Protein AF-K5DER6-F1 (afdb_monomer)

Solvent-accessible surface area (backbone atoms only — not comparable to full-atom values): 8921 Å² total; per-residue (Å²): 112,34,43,51,24,22,42,75,34,39,30,43,40,44,25,43,48,50,25,73,31,86,84,44,50,31,78,40,82,38,41,29,25,32,46,43,78,63,48,69,39,83,98,73,29,62,88,55,59,48,75,86,30,49,53,25,27,10,44,36,33,16,37,32,63,82,61,51,81,76,67,87,38,42,60,56,71,58,59,78,34,59,66,39,37,32,32,30,32,33,9,18,76,80,39,69,54,98,91,27,28,33,14,45,22,58,37,60,23,28,28,39,21,79,62,63,50,74,74,50,68,46,83,39,62,48,99,84,69,49,79,41,82,32,56,17,23,25,32,77,47,23,32,28,48,73,70,78,78,57,82,91,48,75,34,54,63,62,69,40,79,33,67,67,23,41,54,60,62,70,108

Nearest PDB structures (foldseek):
  8ia0-assembly1_LA  TM=1.363E-01  e=1.571E+00  Thermochaetoides thermophila DSM 1495
  4v4w-assembly1_BA  TM=1.568E-01  e=1.658E+00  Escherichia coli
  4v7h-assembly1_BB  TM=1.683E-01  e=4.130E+00  Thermomyces lanuginosus
  5ysx-assembly1_A-2  TM=1.502E-01  e=3.157E+00  Norovirus GII
  4rpb-assembly1_A  TM=1.435E-01  e=4.130E+00  Norovirus Hu/GII.2/KL109/1978/MYS

Mean predicted aligned error: 4.2 Å

Foldseek 3Di:
DFFFAFWPFKKWFWAFFQAPAPVRGRIDIWIWTQDAVQLVPPPRHDPDHDLPTGGAFQLGKIATVVRAGDDPGHDTPPRQQAPNMKGQQWAAPPDDDPRTGTGGAFAFIWHFYPDAQQLEWDFDADPVRDTDTHTTHTDRGMGGHRDDPDPGDDGDDDTGGDPVSSVVSHD

Organism: NCBI:txid997888

Sequence (171 aa):
MLLADSHITMVVGVDVHVTTAPPFNPIHPYMGMVMDPADYIPFLGTNVSVNGLKRGVSDTGGMIIPLAHIPLAGPFAMASMIGHESMNFFASQTVFCDGSRMSPKGHMVMTCNDVGIPLSAGIGKNKAGKTRLIPSLFAPTSFSLPVPTGKPVMVGGPYVPDWGGMLAGLA

Secondary structure (DSSP, 8-state):
-EEBPBTT-EEEEEEE--BSSTT---EEEEEEEE--GGGGSTTTS---EETTEEB-BTT-EEEETTSS---SSS-BTTGGG--SEEE--EEESS-EETTEEBPBSSSEEEEEEEEEEEEEEEEEE-TTS-EEEEEEEEEEEEEE----SSS--EE-S-EEE-HHHHHHHT-

Radius of gyration: 16.12 Å; Cα contacts (8 Å, |Δi|>4): 459; chains: 1; bounding box: 36×32×46 Å

pLDDT: mean 91.88, std 6.38, range [58.62, 98.19]

Structure (mmCIF, N/CA/C/O backbone):
data_AF-K5DER6-F1
#
_entry.id   AF-K5DER6-F1
#
loop_
_atom_site.group_PDB
_atom_site.id
_atom_site.type_symbol
_atom_site.label_atom_id
_atom_site.label_alt_id
_atom_site.label_comp_id
_atom_site.label_asym_id
_atom_site.label_entity_id
_atom_site.label_seq_id
_atom_site.pdbx_PDB_ins_code
_atom_site.Cartn_x
_atom_site.Cartn_y
_atom_site.Cartn_z
_atom_site.occupancy
_atom_site.B_iso_or_equiv
_atom_site.auth_seq_id
_atom_site.auth_comp_id
_atom_site.auth_asym_id
_atom_site.auth_atom_id
_atom_site.pdbx_PDB_model_num
ATOM 1 N N . MET A 1 1 ? -12.276 -13.637 9.810 1.00 92.38 1 MET A N 1
ATOM 2 C CA . MET A 1 1 ? -11.775 -12.315 10.245 1.00 92.38 1 MET A CA 1
ATOM 3 C C . MET A 1 1 ? -10.263 -12.344 10.152 1.00 92.38 1 MET A C 1
ATOM 5 O O . MET A 1 1 ? -9.694 -13.408 10.365 1.00 92.38 1 MET A O 1
ATOM 9 N N . LEU A 1 2 ? -9.640 -11.214 9.845 1.00 97.38 2 LEU A N 1
ATOM 10 C CA . LEU A 1 2 ? -8.195 -11.051 9.690 1.00 97.38 2 LEU A CA 1
ATOM 11 C C . LEU A 1 2 ? -7.706 -9.943 10.624 1.00 97.38 2 LEU A C 1
ATOM 13 O O . LEU A 1 2 ? -8.522 -9.205 11.176 1.00 97.38 2 LEU A O 1
ATOM 17 N N . LEU A 1 3 ? -6.393 -9.851 10.828 1.00 97.81 3 LEU A N 1
ATOM 18 C CA . LEU A 1 3 ? -5.808 -8.794 11.652 1.00 97.81 3 LEU A CA 1
ATOM 19 C C . LEU A 1 3 ? -6.097 -7.424 11.036 1.00 97.81 3 LEU A C 1
ATOM 21 O O . LEU A 1 3 ? -6.118 -7.289 9.820 1.00 97.81 3 LEU A O 1
ATOM 25 N N . ALA A 1 4 ? -6.299 -6.413 11.868 1.00 97.62 4 ALA A N 1
ATOM 26 C CA . ALA A 1 4 ? -6.463 -5.036 11.436 1.00 97.62 4 ALA A CA 1
ATOM 27 C C . ALA A 1 4 ? -5.196 -4.514 10.766 1.00 97.62 4 ALA A C 1
ATOM 29 O O . ALA A 1 4 ? -4.097 -4.619 11.324 1.00 97.62 4 ALA A O 1
ATOM 30 N N . ASP A 1 5 ? -5.353 -3.932 9.583 1.00 97.88 5 ASP A N 1
ATOM 31 C CA . ASP A 1 5 ? -4.263 -3.244 8.926 1.00 97.88 5 ASP A CA 1
ATOM 32 C C . ASP A 1 5 ? -3.875 -1.973 9.687 1.00 97.88 5 ASP A C 1
ATOM 34 O O . ASP A 1 5 ? -4.668 -1.344 10.395 1.00 97.88 5 ASP A O 1
ATOM 38 N N . SER A 1 6 ? -2.597 -1.651 9.601 1.00 97.69 6 SER A N 1
ATOM 39 C CA . SER A 1 6 ? -1.999 -0.497 10.253 1.00 97.69 6 SER A CA 1
ATOM 40 C C . SER A 1 6 ? -0.800 -0.064 9.441 1.00 97.69 6 SER A C 1
ATOM 42 O O . SER A 1 6 ? -0.235 -0.857 8.685 1.00 97.69 6 SER A O 1
ATOM 44 N N . HIS A 1 7 ? -0.321 1.143 9.691 1.00 97.69 7 HIS A N 1
ATOM 45 C CA . HIS A 1 7 ? 1.006 1.524 9.243 1.00 97.69 7 HIS A CA 1
ATOM 46 C C . HIS A 1 7 ? 2.049 0.525 9.748 1.00 97.69 7 HIS A C 1
ATOM 48 O O . HIS A 1 7 ? 1.793 -0.191 10.723 1.00 97.69 7 HIS A O 1
ATOM 54 N N . ILE A 1 8 ? 3.178 0.457 9.039 1.00 96.25 8 ILE A N 1
ATOM 55 C CA . ILE A 1 8 ? 4.263 -0.537 9.145 1.00 96.25 8 ILE A CA 1
ATOM 56 C C . ILE A 1 8 ? 3.868 -1.984 8.813 1.00 96.25 8 ILE A C 1
ATOM 58 O O . ILE A 1 8 ? 4.681 -2.895 8.975 1.00 96.25 8 ILE A O 1
ATOM 62 N N . THR A 1 9 ? 2.646 -2.229 8.331 1.00 98.19 9 THR A N 1
ATOM 63 C CA . THR A 1 9 ? 2.301 -3.550 7.792 1.00 98.19 9 THR A CA 1
ATOM 64 C C . THR A 1 9 ? 3.110 -3.794 6.540 1.00 98.19 9 THR A C 1
ATOM 66 O O . THR A 1 9 ? 2.994 -3.052 5.571 1.00 98.19 9 THR A O 1
ATOM 69 N N . MET A 1 10 ? 3.920 -4.844 6.561 1.00 97.62 10 MET A N 1
ATOM 70 C CA . MET A 1 10 ? 4.750 -5.210 5.424 1.00 97.62 10 MET A CA 1
ATOM 71 C C . MET A 1 10 ? 3.889 -5.732 4.279 1.00 97.62 10 MET A C 1
ATOM 73 O O . MET A 1 10 ? 2.959 -6.504 4.499 1.00 97.62 10 MET A O 1
ATOM 77 N N . VAL A 1 11 ? 4.236 -5.345 3.059 1.00 98.12 11 VAL A N 1
ATOM 78 C CA . VAL A 1 11 ? 3.581 -5.773 1.825 1.00 98.12 11 VAL A CA 1
ATOM 79 C C . VAL A 1 11 ? 4.639 -6.392 0.927 1.00 98.12 11 VAL A C 1
ATOM 81 O O . VAL A 1 11 ? 5.716 -5.825 0.741 1.00 98.12 11 VAL A O 1
ATOM 84 N N . VAL A 1 12 ? 4.347 -7.570 0.388 1.00 97.38 12 VAL A N 1
ATOM 85 C CA . VAL A 1 12 ? 5.247 -8.287 -0.520 1.00 97.38 12 VAL A CA 1
ATOM 86 C C . VAL A 1 12 ? 4.475 -8.814 -1.717 1.00 97.38 12 VAL A C 1
ATOM 88 O O . VAL A 1 12 ? 3.308 -9.189 -1.598 1.00 97.38 12 VAL A O 1
ATOM 91 N N . GLY A 1 13 ? 5.128 -8.866 -2.868 1.00 96.12 13 GLY A N 1
ATOM 92 C CA . GLY A 1 13 ? 4.510 -9.359 -4.087 1.00 96.12 13 GLY A CA 1
ATOM 93 C C . GLY A 1 13 ? 5.356 -9.094 -5.311 1.00 96.12 13 GLY A C 1
ATOM 94 O O . GLY A 1 13 ? 6.588 -9.135 -5.258 1.00 96.12 13 GLY A O 1
ATOM 95 N N . VAL A 1 14 ? 4.677 -8.839 -6.421 1.00 94.12 14 VAL A N 1
ATOM 96 C CA . VAL A 1 14 ? 5.301 -8.555 -7.709 1.00 94.12 14 VAL A CA 1
ATOM 97 C C . VAL A 1 14 ? 4.620 -7.372 -8.371 1.00 94.12 14 VAL A C 1
ATOM 99 O O . VAL A 1 14 ? 3.411 -7.228 -8.264 1.00 94.12 14 VAL A O 1
ATOM 102 N N . ASP A 1 15 ? 5.390 -6.588 -9.106 1.00 93.12 15 ASP A N 1
ATOM 103 C CA . ASP A 1 15 ? 4.916 -5.506 -9.956 1.00 93.12 15 ASP A CA 1
ATOM 104 C C . ASP A 1 15 ? 5.315 -5.787 -11.404 1.00 93.12 15 ASP A C 1
ATOM 106 O O . ASP A 1 15 ? 6.384 -6.337 -11.699 1.00 93.12 15 ASP A O 1
ATOM 110 N N . VAL A 1 16 ? 4.425 -5.431 -12.324 1.00 92.56 16 VAL A N 1
ATOM 111 C CA . VAL A 1 16 ? 4.625 -5.560 -13.764 1.00 92.56 16 VAL A CA 1
ATOM 112 C C . VAL A 1 16 ? 5.071 -4.210 -14.308 1.00 92.56 16 VAL A C 1
ATOM 114 O O . VAL A 1 16 ? 4.257 -3.307 -14.467 1.00 92.56 16 VAL A O 1
ATOM 117 N N . HIS A 1 17 ? 6.351 -4.102 -14.648 1.00 92.25 17 HIS A N 1
ATOM 118 C CA . HIS A 1 17 ? 6.950 -2.949 -15.313 1.00 92.25 17 HIS A CA 1
ATOM 119 C C . HIS A 1 17 ? 7.778 -3.398 -16.514 1.00 92.25 17 HIS A C 1
ATOM 121 O O . HIS A 1 17 ? 8.849 -3.984 -16.368 1.00 92.25 17 HIS A O 1
ATOM 127 N N . VAL A 1 18 ? 7.291 -3.120 -17.720 1.00 91.38 18 VAL A N 1
ATOM 128 C CA . VAL A 1 18 ? 7.935 -3.481 -18.982 1.00 91.38 18 VAL A CA 1
ATOM 129 C C . VAL A 1 18 ? 9.266 -2.747 -19.100 1.00 91.38 18 VAL A C 1
ATOM 131 O O . VAL A 1 18 ? 9.327 -1.519 -19.002 1.00 91.38 18 VAL A O 1
ATOM 134 N N . THR A 1 19 ? 10.343 -3.489 -19.352 1.00 90.44 19 THR A N 1
ATOM 135 C CA . THR A 1 19 ? 11.669 -2.916 -19.598 1.00 90.44 19 THR A CA 1
ATOM 136 C C . THR A 1 19 ? 11.946 -2.775 -21.092 1.00 90.44 19 THR A C 1
ATOM 138 O O . THR A 1 19 ? 11.352 -3.447 -21.932 1.00 90.44 19 THR A O 1
ATOM 141 N N . THR A 1 20 ? 12.845 -1.857 -21.445 1.00 90.88 20 THR A N 1
ATOM 142 C CA . THR A 1 20 ? 13.188 -1.527 -22.842 1.00 90.88 20 THR A CA 1
ATOM 143 C C . THR A 1 20 ? 14.443 -2.236 -23.357 1.00 90.88 20 THR A C 1
ATOM 145 O O . THR A 1 20 ? 14.852 -1.998 -24.492 1.00 90.88 20 THR A O 1
ATOM 148 N N . ALA A 1 21 ? 15.051 -3.117 -22.556 1.00 89.38 21 ALA A N 1
ATOM 149 C CA . ALA A 1 21 ? 16.269 -3.847 -22.905 1.00 89.38 21 ALA A CA 1
ATOM 150 C C . ALA A 1 21 ? 16.118 -5.360 -22.649 1.00 89.38 21 ALA A C 1
ATOM 152 O O . ALA A 1 21 ? 15.412 -5.740 -21.712 1.00 89.38 21 ALA A O 1
ATOM 153 N N . PRO A 1 22 ? 16.796 -6.232 -23.427 1.00 86.50 22 PRO A N 1
ATOM 154 C CA . PRO A 1 22 ? 16.840 -7.669 -23.156 1.00 86.50 22 PRO A CA 1
ATOM 155 C C . PRO A 1 22 ? 17.292 -7.956 -21.709 1.00 86.50 22 PRO A C 1
ATOM 157 O O . PRO A 1 22 ? 18.238 -7.317 -21.247 1.00 86.50 22 PRO A O 1
ATOM 160 N N . PRO A 1 23 ? 16.658 -8.900 -20.983 1.00 88.62 23 PRO A N 1
ATOM 161 C CA . PRO A 1 23 ? 15.705 -9.913 -21.455 1.00 88.62 23 PRO A CA 1
ATOM 162 C C . PRO A 1 23 ? 14.239 -9.449 -21.562 1.00 88.62 23 PRO A C 1
ATOM 164 O O . PRO A 1 23 ? 13.366 -10.292 -21.742 1.00 88.62 23 PRO A O 1
ATOM 167 N N . PHE A 1 24 ? 13.951 -8.146 -21.455 1.00 87.44 24 PHE A N 1
ATOM 168 C CA . PHE A 1 24 ? 12.592 -7.583 -21.467 1.00 87.44 24 PHE A CA 1
ATOM 169 C C . PHE A 1 24 ? 11.685 -8.168 -20.375 1.00 87.44 24 PHE A C 1
ATOM 171 O O . PHE A 1 24 ? 10.480 -8.302 -20.573 1.00 87.44 24 PHE A O 1
ATOM 178 N N . ASN A 1 25 ? 12.263 -8.564 -19.234 1.00 88.25 25 ASN A N 1
ATOM 179 C CA . ASN A 1 25 ? 11.505 -9.155 -18.136 1.00 88.25 25 ASN A CA 1
ATOM 180 C C . ASN A 1 25 ? 10.617 -8.082 -17.484 1.00 88.25 25 ASN A C 1
ATOM 182 O O . ASN A 1 25 ? 11.161 -7.148 -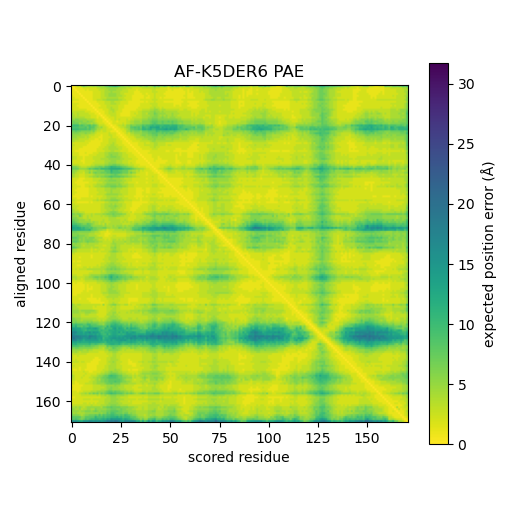16.890 1.00 88.25 25 ASN A O 1
ATOM 186 N N . PRO A 1 26 ? 9.281 -8.209 -17.544 1.00 89.06 26 PRO A N 1
ATOM 187 C CA . PRO A 1 26 ? 8.400 -7.217 -16.955 1.00 89.06 26 PRO A CA 1
ATOM 188 C C . PRO A 1 26 ? 8.217 -7.414 -15.444 1.00 89.06 26 PRO A C 1
ATOM 190 O O . PRO A 1 26 ? 7.735 -6.512 -14.769 1.00 89.06 26 PRO A O 1
ATOM 193 N N . ILE A 1 27 ? 8.573 -8.578 -14.892 1.00 90.81 27 ILE A N 1
ATOM 194 C CA . ILE A 1 27 ? 8.275 -8.917 -13.499 1.00 90.81 27 ILE A CA 1
ATOM 195 C C . ILE A 1 27 ? 9.375 -8.404 -12.573 1.00 90.81 27 ILE A C 1
ATOM 197 O O . ILE A 1 27 ? 10.531 -8.823 -12.674 1.00 90.81 27 ILE A O 1
ATOM 201 N N . HIS A 1 28 ? 8.981 -7.547 -11.634 1.00 89.38 28 HIS A N 1
ATOM 202 C CA . HIS A 1 28 ? 9.830 -6.978 -10.596 1.00 89.38 28 HIS A CA 1
ATOM 203 C C . HIS A 1 28 ? 9.268 -7.341 -9.216 1.00 89.38 28 HIS A C 1
ATOM 205 O O . HIS A 1 28 ? 8.053 -7.379 -9.046 1.00 89.38 28 HIS A O 1
ATOM 211 N N . PRO A 1 29 ? 10.106 -7.640 -8.213 1.00 92.06 29 PRO A N 1
ATOM 212 C CA . PRO A 1 29 ? 9.621 -7.856 -6.858 1.00 92.06 29 PRO A CA 1
ATOM 213 C C . PRO A 1 29 ? 9.089 -6.543 -6.277 1.00 92.06 29 PRO A C 1
ATOM 215 O O . PRO A 1 29 ? 9.746 -5.507 -6.384 1.00 92.06 29 PRO A O 1
ATOM 218 N N . TYR A 1 30 ? 7.943 -6.616 -5.607 1.00 94.62 30 TYR A N 1
ATOM 219 C CA . TYR A 1 30 ? 7.458 -5.549 -4.744 1.00 94.62 30 TYR A CA 1
ATOM 220 C C . TYR A 1 30 ? 7.738 -5.913 -3.290 1.00 94.62 30 TYR A C 1
ATOM 222 O O . TYR A 1 30 ? 7.392 -6.998 -2.813 1.00 94.62 30 TYR A O 1
ATOM 230 N N . MET A 1 31 ? 8.351 -4.982 -2.571 1.00 95.81 31 MET A N 1
ATOM 231 C CA . MET A 1 31 ? 8.489 -5.036 -1.126 1.00 95.81 31 MET A CA 1
ATOM 232 C C . MET A 1 31 ? 8.234 -3.639 -0.599 1.00 95.81 31 MET A C 1
ATOM 234 O O . MET A 1 31 ? 8.872 -2.690 -1.036 1.00 95.81 31 MET A O 1
ATOM 238 N N . GLY A 1 32 ? 7.306 -3.498 0.330 1.00 96.62 32 GLY A N 1
ATOM 239 C CA . GLY A 1 32 ? 6.916 -2.203 0.853 1.00 96.62 32 GLY A CA 1
ATOM 240 C C . GLY A 1 32 ? 6.264 -2.321 2.210 1.00 96.62 32 GLY A C 1
ATOM 241 O O . GLY A 1 32 ? 6.261 -3.382 2.841 1.00 96.62 32 GLY A O 1
ATOM 242 N N . MET A 1 33 ? 5.695 -1.216 2.653 1.00 97.06 33 MET A N 1
ATOM 243 C CA . MET A 1 33 ? 4.882 -1.173 3.852 1.00 97.06 33 MET A CA 1
ATOM 244 C C . MET A 1 33 ? 3.717 -0.214 3.669 1.00 97.06 33 MET A C 1
ATOM 246 O O . MET A 1 33 ? 3.835 0.783 2.960 1.00 97.06 33 MET A O 1
ATOM 250 N N . VAL A 1 34 ? 2.616 -0.488 4.357 1.00 97.56 34 VAL A N 1
ATOM 251 C CA . VAL A 1 34 ? 1.540 0.486 4.531 1.00 97.56 34 VAL A CA 1
ATOM 252 C C . VAL A 1 34 ? 2.113 1.659 5.319 1.00 97.56 34 VAL A C 1
ATOM 254 O O . VAL A 1 34 ? 2.584 1.494 6.449 1.00 97.56 34 VAL A O 1
ATOM 257 N N . MET A 1 35 ? 2.141 2.824 4.690 1.00 96.25 35 MET A N 1
ATOM 258 C CA . MET A 1 35 ? 2.642 4.061 5.262 1.00 96.25 35 MET A CA 1
ATOM 259 C C . MET A 1 35 ? 2.149 5.210 4.399 1.00 96.25 35 MET A C 1
ATOM 261 O O . MET A 1 35 ? 2.567 5.362 3.255 1.00 96.25 35 MET A O 1
ATOM 265 N N . ASP A 1 36 ? 1.294 6.026 4.992 1.00 94.62 36 ASP A N 1
ATOM 266 C CA . ASP A 1 36 ? 0.729 7.204 4.359 1.00 94.62 36 ASP A CA 1
ATOM 267 C C . ASP A 1 36 ? 1.113 8.455 5.162 1.00 94.62 36 ASP A C 1
ATOM 269 O O . ASP A 1 36 ? 0.611 8.667 6.268 1.00 94.62 36 ASP A O 1
ATOM 273 N N . PRO A 1 37 ? 2.020 9.305 4.661 1.00 92.88 37 PRO A N 1
ATOM 274 C CA . PRO A 1 37 ? 2.378 10.536 5.353 1.00 92.88 37 PRO A CA 1
ATOM 275 C C . PRO A 1 37 ? 1.181 11.455 5.661 1.00 92.88 37 PRO A C 1
ATOM 277 O O . PRO A 1 37 ? 1.236 12.187 6.653 1.00 92.88 37 PRO A O 1
ATOM 280 N N . ALA A 1 38 ? 0.099 11.412 4.870 1.00 92.56 38 ALA A N 1
ATOM 281 C CA . ALA A 1 38 ? -1.083 12.247 5.083 1.00 92.56 38 ALA A CA 1
ATOM 282 C C . ALA A 1 38 ? -1.807 11.911 6.398 1.00 92.56 38 ALA A C 1
ATOM 284 O O . ALA A 1 38 ? -2.266 12.814 7.102 1.00 92.56 38 ALA A O 1
ATOM 285 N N . ASP A 1 39 ? -1.799 10.639 6.809 1.00 95.12 39 ASP A N 1
ATOM 286 C CA . ASP A 1 39 ? -2.382 10.171 8.076 1.00 95.12 39 ASP A CA 1
ATOM 287 C C . ASP A 1 39 ? -1.699 10.770 9.324 1.00 95.12 39 ASP A C 1
ATOM 289 O O . ASP A 1 39 ? -2.238 10.702 10.435 1.00 95.12 39 ASP A O 1
ATOM 293 N N . TYR A 1 40 ? -0.512 11.366 9.169 1.00 95.19 40 TYR A N 1
ATOM 294 C CA . TYR A 1 40 ? 0.234 12.013 10.251 1.00 95.19 40 TYR A CA 1
ATOM 295 C C . TYR A 1 40 ? 0.089 13.536 10.285 1.00 95.19 40 TYR A C 1
ATOM 297 O O . TYR A 1 40 ? 0.599 14.162 11.219 1.00 95.19 40 TYR A O 1
ATOM 305 N N . ILE A 1 41 ? -0.600 14.149 9.317 1.00 94.19 41 ILE A N 1
ATOM 306 C CA . ILE A 1 41 ? -0.780 15.602 9.291 1.00 94.19 41 ILE A CA 1
ATOM 307 C C . ILE A 1 41 ? -1.677 16.021 10.469 1.00 94.19 41 ILE A C 1
ATOM 309 O O . ILE A 1 41 ? -2.806 15.534 10.580 1.00 94.19 41 ILE A O 1
ATOM 313 N N . PRO A 1 42 ? -1.228 16.929 11.357 1.00 90.56 42 PRO A N 1
ATOM 314 C CA . PRO A 1 42 ? -2.027 17.363 12.498 1.00 90.56 42 PRO A CA 1
ATOM 315 C C . PRO A 1 42 ? -3.395 17.906 12.074 1.00 90.56 42 PRO A C 1
ATOM 317 O O . PRO A 1 42 ? -3.485 18.710 11.149 1.00 90.56 42 PRO A O 1
ATOM 320 N N . PHE A 1 43 ? -4.450 17.484 12.777 1.00 87.44 43 PHE A N 1
ATOM 321 C CA . PHE A 1 43 ? -5.851 17.891 12.567 1.00 87.44 43 PHE A CA 1
ATOM 322 C C . PHE A 1 43 ? -6.492 17.494 11.223 1.00 87.44 43 PHE A C 1
ATOM 324 O O . PHE A 1 43 ? -7.701 17.665 11.087 1.00 87.44 43 PHE A O 1
ATOM 331 N N . LEU A 1 44 ? -5.725 16.957 10.267 1.00 87.94 44 LEU A N 1
ATOM 332 C CA . LEU A 1 44 ? -6.212 16.525 8.949 1.00 87.94 44 LEU A CA 1
ATOM 333 C C . LEU A 1 44 ? -6.134 15.006 8.759 1.00 87.94 44 LEU A C 1
ATOM 335 O O . LEU A 1 44 ? -7.050 14.421 8.192 1.00 87.94 44 LEU A O 1
ATOM 339 N N . GLY A 1 45 ? -5.061 14.376 9.240 1.00 90.88 45 GLY A N 1
ATOM 340 C CA . GLY A 1 45 ? -4.880 12.929 9.179 1.00 90.88 45 GLY A CA 1
ATOM 341 C C . GLY A 1 45 ? -5.731 12.166 10.199 1.00 90.88 45 GLY A C 1
ATOM 342 O O . GLY A 1 45 ? -6.513 12.734 10.966 1.00 90.88 45 GLY A O 1
ATOM 343 N N . THR A 1 46 ? -5.548 10.847 10.252 1.00 93.44 46 THR A N 1
ATOM 344 C CA . THR A 1 46 ? -6.300 9.981 11.168 1.00 93.44 46 THR A CA 1
ATOM 345 C C . THR A 1 46 ? -5.876 10.131 12.634 1.00 93.44 46 THR A C 1
ATOM 347 O O . THR A 1 46 ? -4.692 10.215 12.976 1.00 93.44 46 THR A O 1
ATOM 350 N N . ASN A 1 47 ? -6.854 10.070 13.542 1.00 93.38 47 ASN A N 1
ATOM 351 C CA . ASN A 1 47 ? -6.630 9.894 14.984 1.00 93.38 47 ASN A CA 1
ATOM 352 C C . ASN A 1 47 ? -6.858 8.448 15.452 1.00 93.38 47 ASN A C 1
ATOM 354 O O . ASN A 1 47 ? -6.642 8.134 16.624 1.00 93.38 47 ASN A O 1
ATOM 358 N N . VAL A 1 48 ? -7.274 7.556 14.554 1.00 95.88 48 VAL A N 1
ATOM 359 C CA . VAL A 1 48 ? -7.515 6.151 14.867 1.00 95.88 48 VAL A CA 1
ATOM 360 C C . VAL A 1 48 ? -6.201 5.384 14.758 1.00 95.88 48 VAL A C 1
ATOM 362 O O . VAL A 1 48 ? -5.455 5.483 13.781 1.00 95.88 48 VAL A O 1
ATOM 365 N N . SER A 1 49 ? -5.909 4.598 15.791 1.00 96.25 49 SER A N 1
ATOM 366 C CA . SER A 1 49 ? -4.718 3.759 15.841 1.00 96.25 49 SER A CA 1
ATOM 367 C C . SER A 1 49 ? -5.062 2.311 16.162 1.00 96.25 49 SER A C 1
ATOM 369 O O . SER A 1 49 ? -6.027 2.015 16.865 1.00 96.25 49 SER A O 1
ATOM 371 N N . VAL A 1 50 ? -4.236 1.405 15.651 1.00 97.00 50 VAL A N 1
ATOM 372 C CA . VAL A 1 50 ? -4.237 -0.021 15.961 1.00 97.00 50 VAL A CA 1
ATOM 373 C C . VAL A 1 50 ? -2.937 -0.301 16.700 1.00 97.00 50 VAL A C 1
ATOM 375 O O . VAL A 1 50 ? -1.858 -0.224 16.117 1.00 97.00 50 VAL A O 1
ATOM 378 N N . ASN A 1 51 ? -3.029 -0.587 18.001 1.00 96.50 51 ASN A N 1
ATOM 379 C CA . ASN A 1 51 ? -1.863 -0.810 18.867 1.00 96.50 51 ASN A CA 1
ATOM 380 C C . ASN A 1 51 ? -0.816 0.328 18.806 1.00 96.50 51 ASN A C 1
ATOM 382 O O . ASN A 1 51 ? 0.384 0.077 18.821 1.00 96.50 51 ASN A O 1
ATOM 386 N N . GLY A 1 52 ? -1.268 1.585 18.732 1.00 95.69 52 GLY A N 1
ATOM 387 C CA . GLY A 1 52 ? -0.391 2.765 18.712 1.00 95.69 52 GLY A CA 1
ATOM 388 C C . GLY A 1 52 ? 0.162 3.148 17.334 1.00 95.69 52 GLY A C 1
ATOM 389 O O . GLY A 1 52 ? 0.784 4.198 17.206 1.00 95.69 52 GLY A O 1
ATOM 390 N N . LEU A 1 53 ? -0.104 2.355 16.295 1.00 97.62 53 LEU A N 1
ATOM 391 C CA . LEU A 1 53 ? 0.222 2.675 14.902 1.00 97.62 53 LEU A CA 1
ATOM 392 C C . LEU A 1 53 ? -1.012 3.239 14.204 1.00 97.62 53 LEU A C 1
ATOM 394 O O . LEU A 1 53 ? -2.122 2.798 14.498 1.00 97.62 53 LEU A O 1
ATOM 398 N N . LYS A 1 54 ? -0.848 4.186 13.275 1.00 97.56 54 LYS A N 1
ATOM 399 C CA . LYS A 1 54 ? -1.977 4.713 12.492 1.00 97.56 54 LYS A CA 1
ATOM 400 C C . LYS A 1 54 ? -2.686 3.568 11.766 1.00 97.56 54 LYS A C 1
ATOM 402 O O . LYS A 1 54 ? -2.049 2.606 11.334 1.00 97.56 54 LYS A O 1
ATOM 407 N N . ARG A 1 55 ? -4.014 3.624 11.7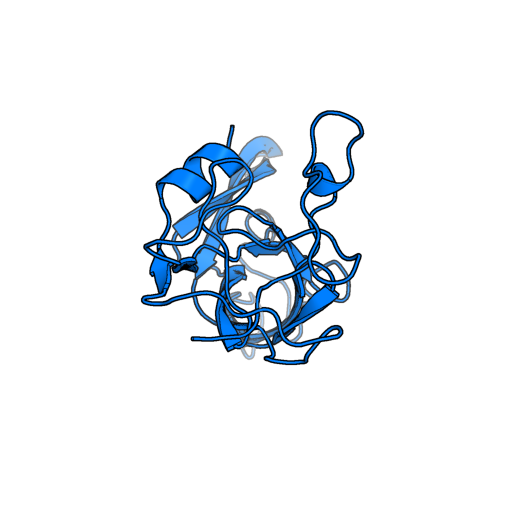30 1.00 96.88 55 ARG A N 1
ATOM 408 C CA . ARG A 1 55 ? -4.864 2.608 11.093 1.00 96.88 55 ARG A CA 1
ATOM 409 C C . ARG A 1 55 ? -4.549 2.457 9.602 1.00 96.88 55 ARG A C 1
ATOM 411 O O . ARG A 1 55 ? -4.083 3.402 8.981 1.00 96.88 55 ARG A O 1
ATOM 418 N N . GLY A 1 56 ? -4.872 1.298 9.035 1.00 97.00 56 GLY A N 1
ATOM 419 C CA . GLY A 1 56 ? -4.955 1.100 7.589 1.00 97.00 56 GLY A CA 1
ATOM 420 C C . GLY A 1 56 ? -6.407 0.960 7.132 1.00 97.00 56 GLY A C 1
ATOM 421 O O . GLY A 1 56 ? -7.155 0.120 7.641 1.00 97.00 56 GLY A O 1
ATOM 422 N N . VAL A 1 57 ? -6.813 1.784 6.175 1.00 97.12 57 VAL A N 1
ATOM 423 C CA . VAL A 1 57 ? -8.093 1.705 5.448 1.00 97.12 57 VAL A CA 1
ATOM 424 C C . VAL A 1 57 ? -7.854 1.547 3.963 1.00 97.12 57 VAL A C 1
ATOM 426 O O . VAL A 1 57 ? -6.712 1.512 3.512 1.00 97.12 57 VAL A O 1
ATOM 429 N N . SER A 1 58 ? -8.938 1.388 3.215 1.00 95.88 58 SER A N 1
ATOM 430 C CA . SER A 1 58 ? -8.962 1.251 1.764 1.00 95.88 58 SER A CA 1
ATOM 431 C C . SER A 1 58 ? -8.188 2.324 0.999 1.00 95.88 58 SER A C 1
ATOM 433 O O . SER A 1 58 ? -7.631 2.011 -0.048 1.00 95.88 58 SER A O 1
ATOM 435 N N . ASP A 1 59 ? -8.154 3.557 1.495 1.00 93.31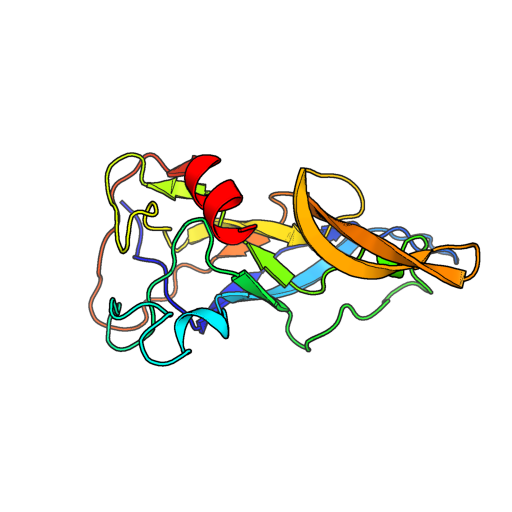 59 ASP A N 1
ATOM 436 C CA . ASP A 1 59 ? -7.470 4.703 0.886 1.00 93.31 59 ASP A CA 1
ATOM 437 C C . ASP A 1 59 ? -6.082 4.969 1.467 1.00 93.31 59 ASP A C 1
ATOM 439 O O . ASP A 1 59 ? -5.376 5.831 0.959 1.00 93.31 59 ASP A O 1
ATOM 443 N N . THR A 1 60 ? -5.650 4.205 2.475 1.00 96.00 60 THR A N 1
ATOM 444 C CA . THR A 1 60 ? -4.295 4.341 3.014 1.00 96.00 60 THR A CA 1
ATOM 445 C C . THR A 1 60 ? -3.275 3.916 1.964 1.00 96.00 60 THR A C 1
ATOM 447 O O . THR A 1 60 ? -3.303 2.779 1.468 1.00 96.00 60 THR A O 1
ATOM 450 N N . GLY A 1 61 ? -2.361 4.837 1.662 1.00 95.06 61 GLY A N 1
ATOM 451 C CA . GLY A 1 61 ? -1.212 4.583 0.811 1.00 95.06 61 GLY A CA 1
ATOM 452 C C . GLY A 1 61 ? -0.159 3.679 1.460 1.00 95.06 61 GLY A C 1
ATOM 453 O O . GLY A 1 61 ? -0.120 3.431 2.670 1.00 95.06 61 GLY A O 1
ATOM 454 N N . GLY A 1 62 ? 0.751 3.190 0.633 1.00 95.25 62 GLY A N 1
ATOM 455 C CA . GLY A 1 62 ? 1.935 2.474 1.070 1.00 95.25 62 GLY A CA 1
ATOM 456 C C . GLY A 1 62 ? 3.173 2.912 0.317 1.00 95.25 62 GLY A C 1
ATOM 457 O O . GLY A 1 62 ? 3.114 3.406 -0.804 1.00 95.25 62 GLY A O 1
ATOM 458 N N . MET A 1 63 ? 4.320 2.708 0.948 1.00 94.69 63 MET A N 1
ATOM 459 C CA . MET A 1 63 ? 5.622 3.089 0.424 1.00 94.69 63 MET A CA 1
ATOM 460 C C . MET A 1 63 ? 6.399 1.837 0.050 1.00 94.69 63 MET A C 1
ATOM 462 O O . MET A 1 63 ? 6.561 0.925 0.869 1.00 94.69 63 MET A O 1
ATOM 466 N N . ILE A 1 64 ? 6.915 1.797 -1.179 1.00 94.38 64 ILE A N 1
ATOM 467 C CA . ILE A 1 64 ? 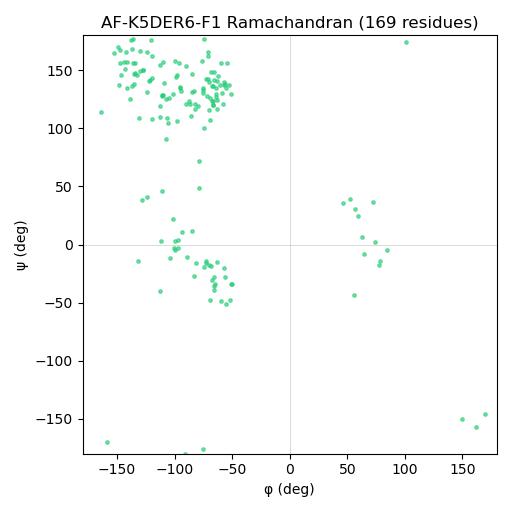7.870 0.758 -1.558 1.00 94.38 64 ILE A CA 1
ATOM 468 C C . ILE A 1 64 ? 9.166 0.926 -0.752 1.00 94.38 64 ILE A C 1
ATOM 470 O O . ILE A 1 64 ? 9.580 2.033 -0.421 1.00 94.38 64 ILE A O 1
ATOM 474 N N . ILE A 1 65 ? 9.847 -0.172 -0.459 1.00 92.75 65 ILE A N 1
ATOM 475 C CA . ILE A 1 65 ? 11.213 -0.215 0.057 1.00 92.75 65 ILE A CA 1
ATOM 476 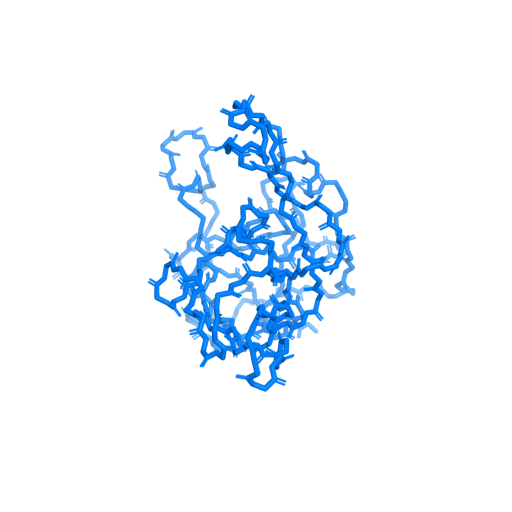C C . ILE A 1 65 ? 12.054 -0.685 -1.131 1.00 92.75 65 ILE A C 1
ATOM 478 O O . ILE A 1 65 ? 11.898 -1.835 -1.544 1.00 92.75 65 ILE A O 1
ATOM 482 N N . PRO A 1 66 ? 12.890 0.175 -1.745 1.00 90.25 66 PRO A N 1
ATOM 483 C CA . PRO A 1 66 ? 13.680 1.260 -1.142 1.00 90.25 66 PRO A CA 1
ATOM 484 C C . PRO A 1 66 ? 13.239 2.703 -1.492 1.00 90.25 66 PRO A C 1
ATOM 486 O O . PRO A 1 66 ? 14.082 3.540 -1.794 1.00 90.25 66 PRO A O 1
ATOM 489 N N . LEU A 1 67 ? 11.946 3.027 -1.443 1.00 90.38 67 LEU A N 1
ATOM 490 C CA . LEU A 1 67 ? 11.308 4.309 -1.828 1.00 90.38 67 LEU A CA 1
ATOM 491 C C . LEU A 1 67 ? 11.120 4.547 -3.330 1.00 90.38 67 LEU A C 1
ATOM 493 O O . LEU A 1 67 ? 10.311 5.385 -3.713 1.00 90.38 67 LEU A O 1
ATOM 497 N N . ALA A 1 68 ? 11.822 3.807 -4.183 1.00 89.44 68 ALA A N 1
ATOM 498 C CA . ALA A 1 68 ? 11.605 3.823 -5.622 1.00 89.44 68 ALA A CA 1
ATOM 499 C C . ALA A 1 68 ? 11.747 2.415 -6.204 1.00 89.44 68 ALA A C 1
ATOM 501 O O . ALA A 1 68 ? 12.432 1.555 -5.652 1.00 89.44 68 ALA A O 1
ATOM 502 N N . HIS A 1 69 ? 11.127 2.198 -7.359 1.00 88.19 69 HIS A N 1
ATOM 503 C CA . HIS A 1 69 ? 11.277 0.967 -8.119 1.00 88.19 69 HIS A CA 1
ATOM 504 C C . HIS A 1 69 ? 12.689 0.920 -8.682 1.00 88.19 69 HIS A C 1
ATOM 506 O O . HIS A 1 69 ? 13.114 1.844 -9.379 1.00 88.19 69 HIS A O 1
ATOM 512 N N . ILE A 1 70 ? 13.402 -0.166 -8.401 1.00 85.56 70 ILE A N 1
ATOM 513 C CA . ILE A 1 70 ? 14.708 -0.414 -9.001 1.00 85.56 70 ILE A CA 1
ATOM 514 C C . ILE A 1 70 ? 14.493 -1.202 -10.299 1.00 85.56 70 ILE A C 1
ATOM 516 O O . ILE A 1 70 ? 13.948 -2.308 -10.251 1.00 85.56 70 ILE A O 1
ATOM 520 N N . PRO A 1 71 ? 14.930 -0.681 -11.457 1.00 83.38 71 PRO A N 1
ATOM 521 C CA . PRO A 1 71 ? 14.910 -1.436 -12.702 1.00 83.38 71 PRO A CA 1
ATOM 522 C C . PRO A 1 71 ? 15.941 -2.570 -12.642 1.00 83.38 71 PRO A C 1
ATOM 524 O O . 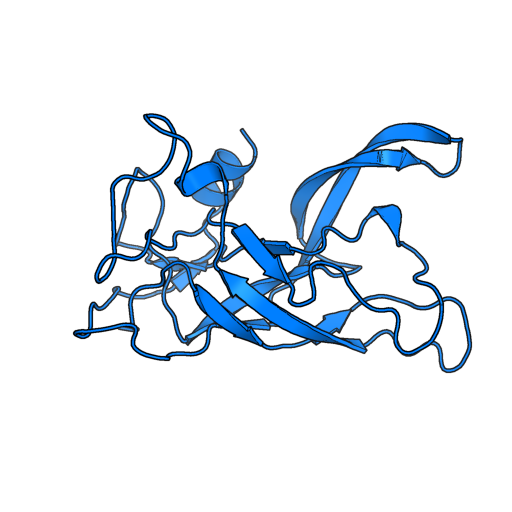PRO A 1 71 ? 17.145 -2.325 -12.719 1.00 83.38 71 PRO A O 1
ATOM 527 N N . LEU A 1 72 ? 15.483 -3.817 -12.505 1.00 83.31 72 LEU A N 1
ATOM 528 C CA . LEU A 1 72 ? 16.372 -4.984 -12.390 1.00 83.31 72 LEU A CA 1
ATOM 529 C C . LEU A 1 72 ? 16.858 -5.501 -13.753 1.00 83.31 72 LEU A C 1
ATOM 531 O O . LEU A 1 72 ? 17.930 -6.095 -13.837 1.00 83.31 72 LEU A O 1
ATOM 535 N N . ALA A 1 73 ? 16.081 -5.281 -14.817 1.00 83.12 73 ALA A N 1
ATOM 536 C CA . ALA A 1 73 ? 16.319 -5.834 -16.154 1.00 83.12 73 ALA A CA 1
ATOM 537 C C . ALA A 1 73 ? 16.308 -4.753 -17.257 1.00 83.12 73 ALA A C 1
ATOM 539 O O . ALA A 1 73 ? 15.790 -4.973 -18.353 1.00 83.12 73 ALA A O 1
ATOM 540 N N . GLY A 1 74 ? 16.862 -3.573 -16.955 1.00 85.25 74 GLY A N 1
ATOM 541 C CA . GLY A 1 74 ? 16.952 -2.425 -17.867 1.00 85.25 74 GLY A CA 1
ATOM 542 C C . GLY A 1 74 ? 15.897 -1.334 -17.621 1.00 85.25 74 GLY A C 1
ATOM 543 O O . GLY A 1 74 ? 15.019 -1.505 -16.779 1.00 85.25 74 GLY A O 1
ATOM 544 N N . PRO A 1 75 ? 15.970 -0.191 -18.331 1.00 89.25 75 PRO A N 1
ATOM 545 C CA . PRO A 1 75 ? 15.102 0.960 -18.075 1.00 89.25 75 PRO A CA 1
ATOM 546 C C . PRO A 1 75 ? 13.622 0.653 -18.319 1.00 89.25 75 PRO A C 1
ATOM 548 O O . PRO A 1 75 ? 13.283 0.013 -19.320 1.00 89.25 75 PRO A O 1
ATOM 551 N N . PHE A 1 76 ? 12.744 1.178 -17.463 1.00 90.81 76 PHE A N 1
ATOM 552 C CA . PHE A 1 76 ? 11.296 1.043 -17.619 1.00 90.81 76 PHE A CA 1
ATOM 553 C C . PHE A 1 76 ? 10.780 1.785 -18.858 1.00 90.81 76 PHE A C 1
ATOM 555 O O . PHE A 1 76 ? 11.132 2.940 -19.102 1.00 90.81 76 PHE A O 1
ATOM 562 N N . ALA A 1 77 ? 9.888 1.145 -19.611 1.00 89.06 77 ALA A N 1
ATOM 563 C CA . ALA A 1 77 ? 9.239 1.723 -20.786 1.00 89.06 77 ALA A CA 1
ATOM 564 C C . ALA A 1 77 ? 8.279 2.865 -20.421 1.00 89.06 77 ALA A C 1
ATOM 566 O O . ALA A 1 77 ? 8.098 3.806 -21.198 1.00 89.06 77 ALA A O 1
ATOM 567 N N . MET A 1 78 ? 7.677 2.789 -19.230 1.00 86.06 78 MET A N 1
ATOM 568 C CA . MET A 1 78 ? 6.663 3.725 -18.741 1.00 86.06 78 MET A CA 1
ATOM 569 C C . MET A 1 78 ? 7.052 4.349 -17.396 1.00 86.06 78 MET A C 1
ATOM 571 O O . MET A 1 78 ? 6.204 4.555 -16.536 1.00 86.06 78 MET A O 1
ATOM 575 N N . ALA A 1 79 ? 8.332 4.710 -17.235 1.00 85.50 79 ALA A N 1
ATOM 576 C CA . ALA A 1 79 ? 8.892 5.227 -15.980 1.00 85.50 79 ALA A CA 1
ATOM 577 C C . ALA A 1 79 ? 8.084 6.374 -15.337 1.00 85.50 79 ALA A C 1
ATOM 579 O O . ALA A 1 79 ? 7.999 6.454 -14.120 1.00 85.50 79 ALA A O 1
ATOM 580 N N . SER A 1 80 ? 7.462 7.249 -16.136 1.00 82.06 80 SER A N 1
ATOM 581 C CA . SER A 1 80 ? 6.670 8.378 -15.627 1.00 82.06 80 SER A CA 1
ATOM 582 C C . SER A 1 80 ? 5.317 7.994 -15.018 1.00 82.06 80 SER A C 1
ATOM 584 O O . SER A 1 80 ? 4.690 8.853 -14.413 1.00 82.06 80 SER A O 1
ATOM 586 N N . MET A 1 81 ? 4.830 6.768 -15.247 1.00 84.88 81 MET A N 1
ATOM 587 C CA . MET A 1 81 ? 3.566 6.253 -14.690 1.00 84.88 81 MET A CA 1
ATOM 588 C C . MET A 1 81 ? 3.786 5.366 -13.458 1.00 84.88 81 MET A C 1
ATOM 590 O O . MET A 1 81 ? 2.842 4.785 -12.931 1.00 84.88 81 MET A O 1
ATOM 594 N N . ILE A 1 82 ? 5.036 5.222 -13.018 1.00 87.81 82 ILE A N 1
ATOM 595 C CA . ILE A 1 82 ? 5.378 4.411 -11.858 1.00 87.81 82 ILE A CA 1
ATOM 596 C C . ILE A 1 82 ? 5.220 5.280 -10.609 1.00 87.81 82 ILE A C 1
ATOM 598 O O . ILE A 1 82 ? 6.012 6.191 -10.385 1.00 87.81 82 ILE A O 1
ATOM 602 N N . GLY A 1 83 ? 4.208 4.978 -9.794 1.00 87.19 83 GLY A N 1
ATOM 603 C CA . GLY A 1 83 ? 3.900 5.738 -8.575 1.00 87.19 83 GLY A CA 1
ATOM 604 C C . GLY A 1 83 ? 4.854 5.487 -7.403 1.00 87.19 83 GLY A C 1
ATOM 605 O O . GLY A 1 83 ? 4.940 6.312 -6.504 1.00 87.19 83 GLY A O 1
ATOM 606 N N . HIS A 1 84 ? 5.601 4.375 -7.415 1.00 91.06 84 HIS A N 1
ATOM 607 C CA . HIS A 1 84 ? 6.465 3.943 -6.296 1.00 91.06 84 HIS A CA 1
ATOM 608 C C . HIS A 1 84 ? 5.721 3.711 -4.972 1.00 91.06 84 HIS A C 1
ATOM 610 O O . HIS A 1 84 ? 6.307 3.746 -3.890 1.00 91.06 84 HIS A O 1
ATOM 616 N N . GLU A 1 85 ? 4.430 3.421 -5.063 1.00 91.69 85 GLU A N 1
ATOM 617 C CA . GLU A 1 85 ? 3.531 3.344 -3.922 1.00 91.69 85 GLU A CA 1
ATOM 618 C C . GLU A 1 85 ? 2.617 2.116 -4.012 1.00 91.69 85 GLU A C 1
ATOM 620 O O . GLU A 1 85 ? 2.658 1.334 -4.969 1.00 91.69 85 GLU A O 1
ATOM 625 N N . SER A 1 86 ? 1.801 1.931 -2.984 1.00 95.31 86 SER A N 1
ATOM 626 C CA . SER A 1 86 ? 0.714 0.960 -2.959 1.00 95.31 86 SER A CA 1
ATOM 627 C C . SER A 1 86 ? -0.539 1.564 -2.352 1.00 95.31 86 SER A C 1
ATOM 629 O O . SER A 1 86 ? -0.502 2.652 -1.787 1.00 95.31 86 SER A O 1
ATOM 631 N N . MET A 1 87 ? -1.656 0.868 -2.492 1.00 95.69 87 MET A N 1
ATOM 632 C CA . MET A 1 87 ? -2.927 1.250 -1.904 1.00 95.69 87 MET A CA 1
ATOM 633 C C . MET A 1 87 ? -3.633 -0.001 -1.411 1.00 95.69 87 MET A C 1
ATOM 635 O O . MET A 1 87 ? -3.707 -1.007 -2.119 1.00 95.69 87 MET A O 1
ATOM 639 N N . ASN A 1 88 ? -4.175 0.048 -0.200 1.00 96.25 88 ASN A N 1
ATOM 640 C CA . ASN A 1 88 ? -4.865 -1.109 0.355 1.00 96.25 88 ASN A CA 1
ATOM 641 C C . ASN A 1 88 ? -6.057 -1.536 -0.509 1.00 96.25 88 ASN A C 1
ATOM 643 O O . ASN A 1 88 ? -6.133 -2.712 -0.852 1.00 96.25 88 ASN A O 1
ATOM 647 N N . PHE A 1 89 ? -6.924 -0.591 -0.905 1.00 96.69 89 PHE A N 1
ATOM 648 C CA . PHE A 1 89 ? -8.107 -0.705 -1.783 1.00 96.69 89 PHE A CA 1
ATOM 649 C C . PHE A 1 89 ? -9.179 -1.730 -1.371 1.00 96.69 89 PHE A C 1
ATOM 651 O O . PHE A 1 89 ? -10.370 -1.431 -1.419 1.00 96.69 89 PHE A O 1
ATOM 658 N N . PHE A 1 90 ? -8.787 -2.931 -0.955 1.00 97.69 90 PHE A N 1
ATOM 659 C CA . PHE A 1 90 ? -9.638 -3.978 -0.418 1.00 97.69 90 PHE A CA 1
ATOM 660 C C . PHE A 1 90 ? -9.802 -3.813 1.085 1.00 97.69 90 PHE A C 1
ATOM 662 O O . PHE A 1 90 ? -8.835 -3.843 1.846 1.00 97.69 90 PHE A O 1
ATOM 669 N N . ALA A 1 91 ? -11.050 -3.712 1.520 1.00 97.62 91 ALA A N 1
ATOM 670 C CA . ALA A 1 91 ? -11.371 -3.450 2.909 1.00 97.62 91 ALA A CA 1
ATOM 671 C C . ALA A 1 91 ? -12.702 -4.086 3.320 1.00 97.62 91 ALA A C 1
ATOM 673 O O . ALA A 1 91 ? -13.459 -4.609 2.500 1.00 97.62 91 ALA A O 1
ATOM 674 N N . SER A 1 92 ? -12.980 -4.083 4.621 1.00 97.81 92 SER A N 1
ATOM 675 C CA . SER A 1 92 ? -14.176 -4.692 5.199 1.00 97.81 92 SER A CA 1
ATOM 676 C C . SER A 1 92 ? -15.480 -4.144 4.618 1.00 97.81 92 SER A C 1
ATOM 678 O O . SER A 1 92 ? -15.687 -2.934 4.521 1.00 97.81 92 SER A O 1
ATOM 680 N N . GLN A 1 93 ? -16.440 -5.029 4.344 1.00 96.19 93 GLN A N 1
ATOM 681 C CA . GLN A 1 93 ? -17.783 -4.598 3.962 1.00 96.19 93 GLN A CA 1
ATOM 682 C C . GLN A 1 93 ? -18.562 -3.917 5.114 1.00 96.19 93 GLN A C 1
ATOM 684 O O . GLN A 1 93 ? -19.536 -3.203 4.860 1.00 96.19 93 GLN A O 1
ATOM 689 N N . THR A 1 94 ? -18.161 -4.108 6.372 1.00 95.44 94 THR A N 1
ATOM 690 C CA . THR A 1 94 ? -18.974 -3.700 7.535 1.00 95.44 94 THR A CA 1
ATOM 691 C C . THR A 1 94 ? -18.217 -2.923 8.607 1.00 95.44 94 THR A 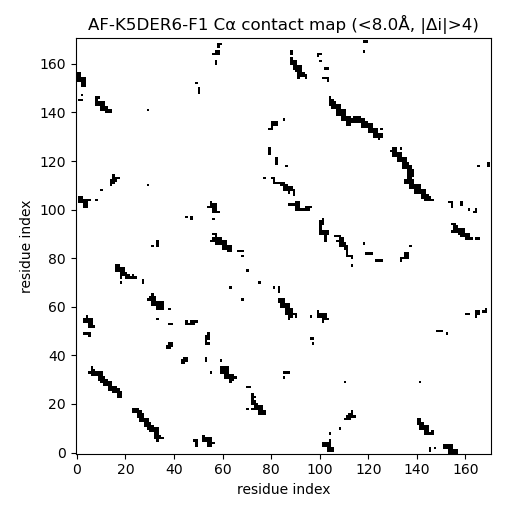C 1
ATOM 693 O O . THR A 1 94 ? -18.857 -2.315 9.461 1.00 95.44 94 THR A O 1
ATOM 696 N N . VAL A 1 95 ? -16.883 -2.907 8.578 1.00 96.88 95 VAL A N 1
ATOM 697 C CA . VAL A 1 95 ? -16.055 -2.202 9.564 1.00 96.88 95 VAL A CA 1
ATOM 698 C C . VAL A 1 95 ? -15.491 -0.927 8.953 1.00 96.88 95 VAL A C 1
ATOM 700 O O . VAL A 1 95 ? -14.836 -0.973 7.913 1.00 96.88 95 VAL A O 1
ATOM 703 N N . PHE A 1 96 ? -15.714 0.198 9.626 1.00 95.62 96 PHE A N 1
ATOM 704 C CA . PHE A 1 96 ? -15.308 1.525 9.171 1.00 95.62 96 PHE A CA 1
ATOM 705 C C . PHE A 1 96 ? -14.509 2.254 10.251 1.00 95.62 96 PHE A C 1
ATOM 707 O O . PHE A 1 96 ? -14.755 2.077 11.445 1.00 95.62 96 PHE A O 1
ATOM 714 N N . CYS A 1 97 ? -13.596 3.117 9.822 1.00 92.94 97 CYS A N 1
ATOM 715 C CA . CYS A 1 97 ? -12.973 4.145 10.647 1.00 92.94 97 CYS A CA 1
ATOM 716 C C . CYS A 1 97 ? -12.679 5.379 9.788 1.00 92.94 97 CYS A C 1
ATOM 718 O O . CYS A 1 97 ? -12.427 5.261 8.593 1.00 92.94 97 CYS A O 1
ATOM 720 N N . ASP A 1 98 ? -12.776 6.570 10.377 1.00 89.56 98 ASP A N 1
ATOM 721 C CA . ASP A 1 98 ? -12.664 7.862 9.674 1.00 89.56 98 ASP A CA 1
ATOM 722 C C . ASP A 1 98 ? -13.485 7.941 8.369 1.00 89.56 98 ASP A C 1
ATOM 724 O O . ASP A 1 98 ? -13.045 8.508 7.378 1.00 89.56 98 ASP A O 1
ATOM 728 N N . GLY A 1 99 ? -14.666 7.316 8.340 1.00 89.25 99 GLY A N 1
ATOM 729 C CA . GLY A 1 99 ? -15.535 7.279 7.157 1.00 89.25 99 GLY A CA 1
ATOM 730 C C . GLY A 1 99 ? -15.142 6.272 6.064 1.00 89.25 99 GLY A C 1
ATOM 731 O O . GLY A 1 99 ? -15.997 5.938 5.248 1.00 89.25 99 GLY A O 1
ATOM 732 N N . SER A 1 100 ? -13.925 5.720 6.093 1.00 93.62 100 SER A N 1
ATOM 733 C CA . SER A 1 100 ? -13.424 4.712 5.143 1.00 93.62 100 SER A CA 1
ATOM 734 C C . SER A 1 100 ? -13.505 3.290 5.707 1.00 93.62 100 SER A C 1
ATOM 736 O O . SER A 1 100 ? -13.559 3.073 6.924 1.00 93.62 100 SER A O 1
ATOM 738 N N . ARG A 1 101 ? -13.519 2.282 4.831 1.00 97.31 101 ARG A N 1
ATOM 739 C CA . ARG A 1 101 ? -13.568 0.872 5.245 1.00 97.31 101 ARG A CA 1
ATOM 740 C C . ARG A 1 101 ? -12.217 0.410 5.777 1.00 97.31 101 ARG A C 1
ATOM 742 O O . ARG A 1 101 ? -11.185 0.629 5.149 1.00 97.31 101 ARG A O 1
ATOM 749 N N . MET A 1 102 ? -12.229 -0.292 6.909 1.00 97.50 102 MET A N 1
ATOM 750 C CA . MET A 1 102 ? -11.019 -0.805 7.555 1.00 97.50 102 MET A CA 1
ATOM 751 C C . MET A 1 102 ? -10.408 -1.962 6.769 1.00 97.50 102 MET A C 1
ATOM 753 O O . MET A 1 102 ? -11.094 -2.944 6.462 1.00 97.50 102 MET A O 1
ATOM 757 N N . SER A 1 103 ? -9.115 -1.857 6.469 1.00 98.00 103 SER A N 1
ATOM 758 C CA . SER A 1 103 ? -8.382 -2.873 5.719 1.00 98.00 103 SER A CA 1
ATOM 759 C C . SER A 1 103 ? -7.879 -3.981 6.645 1.00 98.00 103 S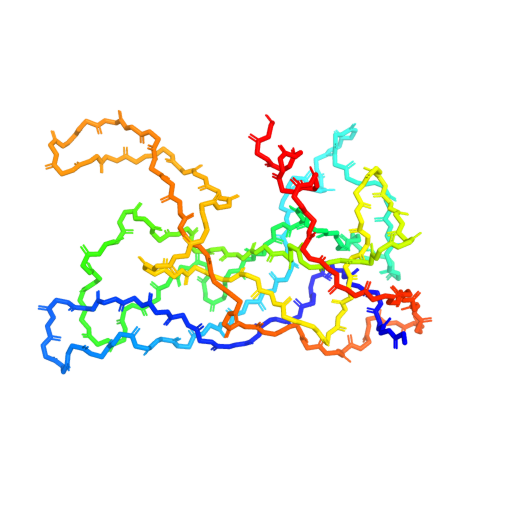ER A C 1
ATOM 761 O O . SER A 1 103 ? -7.564 -3.728 7.813 1.00 98.00 103 SER A O 1
ATOM 763 N N . PRO A 1 104 ? -7.816 -5.231 6.168 1.00 97.75 104 PRO A N 1
ATOM 764 C CA . PRO A 1 104 ? -7.147 -6.313 6.876 1.00 97.75 104 PRO A CA 1
ATOM 765 C C . PRO A 1 104 ? -5.658 -6.439 6.494 1.00 97.75 104 PRO A C 1
ATOM 767 O O . PRO A 1 104 ? -5.263 -6.178 5.359 1.00 97.75 104 PRO A O 1
ATOM 770 N N . LYS A 1 105 ? -4.844 -6.971 7.409 1.00 97.94 105 LYS A N 1
ATOM 771 C CA . LYS A 1 105 ? -3.585 -7.644 7.060 1.00 97.94 105 LYS A CA 1
ATOM 772 C C . LYS A 1 105 ? -3.883 -9.035 6.509 1.00 97.94 105 LYS A C 1
ATOM 774 O O . LYS A 1 105 ? -4.889 -9.642 6.878 1.00 97.94 105 LYS A O 1
ATOM 779 N N . GLY A 1 106 ? -2.966 -9.605 5.736 1.00 96.50 106 GLY A N 1
ATOM 780 C CA . GLY A 1 106 ? -3.178 -10.924 5.151 1.00 96.50 106 GLY A CA 1
ATOM 781 C C . GLY A 1 106 ? -4.200 -10.881 4.020 1.00 96.50 106 GLY A C 1
ATOM 782 O O . GLY A 1 106 ? -5.015 -11.796 3.911 1.00 96.50 106 GLY A O 1
ATOM 783 N N . HIS A 1 107 ? -4.199 -9.810 3.226 1.00 97.38 107 HIS A N 1
ATOM 784 C CA . HIS A 1 107 ? -5.064 -9.661 2.061 1.00 97.38 107 HIS A CA 1
ATOM 785 C C . HIS A 1 107 ? -4.327 -8.968 0.910 1.00 97.38 107 HIS A C 1
ATOM 787 O O . HIS A 1 107 ? -3.258 -8.387 1.100 1.00 97.38 107 HIS A O 1
ATOM 793 N N . MET A 1 108 ? -4.903 -9.048 -0.290 1.00 97.06 108 MET A N 1
ATOM 794 C CA . MET A 1 108 ? -4.390 -8.377 -1.483 1.00 97.06 108 MET A CA 1
ATOM 795 C C . MET A 1 108 ? -4.263 -6.868 -1.256 1.00 97.06 108 MET A C 1
ATOM 797 O O . MET A 1 108 ? -5.177 -6.257 -0.701 1.00 97.06 108 MET A O 1
ATOM 801 N N . VAL A 1 109 ? -3.162 -6.300 -1.744 1.00 97.56 109 VAL A N 1
ATOM 802 C CA . VAL A 1 109 ? -2.858 -4.864 -1.788 1.00 97.56 109 VAL A CA 1
ATOM 803 C C . VAL A 1 109 ? -2.614 -4.484 -3.247 1.00 97.56 109 VAL A C 1
ATOM 805 O O . VAL A 1 109 ? -2.008 -5.249 -4.003 1.00 97.56 109 VAL A O 1
ATOM 808 N N . MET A 1 110 ? -3.100 -3.314 -3.650 1.00 97.12 110 MET A N 1
ATOM 809 C CA . MET A 1 110 ? -2.891 -2.771 -4.987 1.00 97.12 110 MET A CA 1
ATOM 810 C C . MET A 1 110 ? -1.502 -2.139 -5.063 1.00 97.12 110 MET A C 1
ATOM 812 O O . MET A 1 110 ? -1.214 -1.196 -4.332 1.00 97.12 110 MET A O 1
ATOM 816 N N . THR A 1 111 ? -0.634 -2.634 -5.939 1.00 95.94 111 THR A N 1
ATOM 817 C CA . THR A 1 111 ? 0.730 -2.108 -6.132 1.00 95.94 111 THR A CA 1
ATOM 818 C C . THR A 1 111 ? 0.929 -1.624 -7.562 1.00 95.94 111 THR A C 1
ATOM 820 O O . THR A 1 111 ? 0.104 -1.911 -8.437 1.00 95.94 111 THR A O 1
ATOM 823 N N . CYS A 1 112 ? 1.962 -0.811 -7.788 1.00 91.56 112 CYS A N 1
ATOM 824 C CA . CYS A 1 112 ? 2.202 -0.158 -9.072 1.00 91.56 112 CYS A CA 1
ATOM 825 C C . CYS A 1 112 ? 2.365 -1.181 -10.197 1.00 91.56 112 CYS A C 1
ATOM 827 O O . CYS A 1 112 ? 3.139 -2.119 -10.112 1.00 91.56 112 CYS A O 1
ATOM 829 N N . ASN A 1 113 ? 1.650 -0.992 -11.295 1.00 93.75 113 ASN A N 1
ATOM 830 C CA . ASN A 1 113 ? 1.72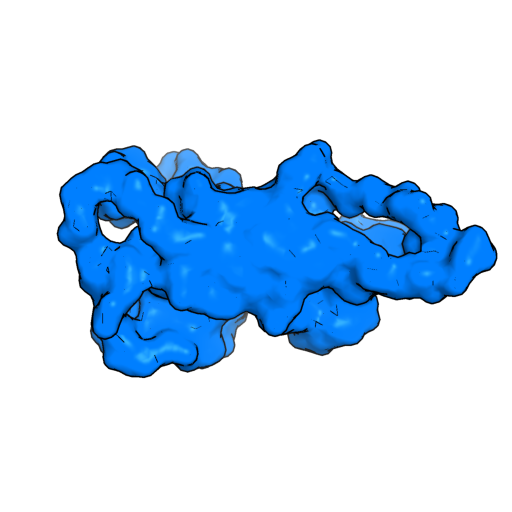8 -1.873 -12.447 1.00 93.75 113 ASN A CA 1
ATOM 831 C C . ASN A 1 113 ? 1.586 -1.066 -13.735 1.00 93.75 113 ASN A C 1
ATOM 833 O O . ASN A 1 113 ? 0.993 0.004 -13.757 1.00 93.75 113 ASN A O 1
ATOM 837 N N . ASP A 1 114 ? 2.087 -1.604 -14.838 1.00 90.00 114 ASP A N 1
ATOM 838 C CA . ASP A 1 114 ? 1.961 -1.008 -16.169 1.00 90.00 114 ASP A CA 1
ATOM 839 C C . ASP A 1 114 ? 0.541 -1.124 -16.752 1.00 90.00 114 ASP A C 1
ATOM 841 O O . ASP A 1 114 ? 0.195 -0.432 -17.711 1.00 90.00 114 ASP A O 1
ATOM 845 N N . VAL A 1 115 ? -0.290 -1.996 -16.176 1.00 89.12 115 VAL A N 1
ATOM 846 C CA . VAL A 1 115 ? -1.704 -2.194 -16.515 1.00 89.12 115 VAL A CA 1
ATOM 847 C C . VAL A 1 115 ? -2.490 -2.317 -15.216 1.00 89.12 115 VAL A C 1
ATOM 849 O O . VAL A 1 115 ? -2.067 -3.024 -14.304 1.00 89.12 115 VAL A O 1
ATOM 852 N N . GLY A 1 116 ? -3.646 -1.661 -15.128 1.00 93.12 116 GLY A N 1
ATOM 853 C CA . GLY A 1 116 ? -4.448 -1.703 -13.913 1.00 93.12 116 GLY A CA 1
ATOM 854 C C . GLY A 1 116 ? -5.473 -0.583 -13.813 1.00 93.12 116 GLY A C 1
ATOM 855 O O . GLY A 1 116 ? -5.889 -0.005 -14.818 1.00 93.12 116 GLY A O 1
ATOM 856 N N . ILE A 1 117 ? -5.873 -0.291 -12.580 1.00 93.38 117 ILE A N 1
ATOM 857 C CA . ILE A 1 117 ? -6.812 0.779 -12.237 1.00 93.38 117 ILE A CA 1
ATOM 858 C C . ILE A 1 117 ? -6.001 2.027 -11.855 1.00 93.38 117 ILE A C 1
ATOM 860 O O . ILE A 1 117 ? -5.030 1.896 -11.107 1.00 93.38 117 ILE A O 1
ATOM 864 N N . PRO A 1 118 ? -6.357 3.230 -12.340 1.00 91.25 118 PRO A N 1
ATOM 865 C CA . PRO A 1 118 ? -5.707 4.464 -11.915 1.00 91.25 118 PRO A CA 1
ATOM 866 C C . PRO A 1 118 ? -6.166 4.839 -10.500 1.00 91.25 118 PRO A C 1
ATOM 868 O O . PRO A 1 118 ? -7.265 5.364 -10.335 1.00 91.25 118 PRO A O 1
ATOM 871 N N . LEU A 1 119 ? -5.345 4.547 -9.488 1.00 89.50 119 LEU A N 1
ATOM 872 C CA . LEU A 1 119 ? -5.673 4.818 -8.077 1.00 89.50 119 LEU A CA 1
ATOM 873 C C . LEU A 1 119 ? -4.948 6.039 -7.504 1.00 89.50 119 LEU A C 1
ATOM 875 O O . LEU A 1 119 ? -5.305 6.511 -6.433 1.00 89.50 119 LEU A O 1
ATOM 879 N N . SER A 1 120 ? -3.956 6.567 -8.213 1.00 87.31 120 SER A N 1
ATOM 880 C CA . SER A 1 120 ? -3.259 7.794 -7.842 1.00 87.31 120 SER A CA 1
ATOM 881 C C . SER A 1 120 ? -2.826 8.544 -9.096 1.00 87.31 120 SER A C 1
ATOM 883 O O . SER A 1 120 ? -2.871 8.017 -10.216 1.00 87.31 120 SER A O 1
ATOM 885 N N . ALA A 1 121 ? -2.413 9.796 -8.927 1.00 86.56 121 ALA A N 1
ATOM 886 C CA . ALA A 1 121 ? -1.822 10.557 -10.008 1.00 86.56 121 ALA A CA 1
ATOM 887 C C . ALA A 1 121 ? -0.783 11.551 -9.491 1.00 86.56 121 ALA A C 1
ATOM 889 O O . ALA A 1 121 ? -1.004 12.257 -8.511 1.00 86.56 121 ALA A O 1
ATOM 890 N N . GLY A 1 122 ? 0.343 11.631 -10.195 1.00 81.81 122 GLY A N 1
ATOM 891 C CA . GLY A 1 122 ? 1.433 12.554 -9.900 1.00 81.81 122 GLY A CA 1
ATOM 892 C C . GLY A 1 122 ? 1.555 13.649 -10.954 1.00 81.81 122 GLY A C 1
ATOM 893 O O . GLY A 1 122 ? 1.147 13.490 -12.107 1.00 81.81 122 GLY A O 1
ATOM 894 N N . ILE A 1 123 ? 2.158 14.779 -10.584 1.00 81.38 123 ILE A N 1
ATOM 895 C CA . ILE A 1 123 ? 2.553 15.793 -11.565 1.00 81.38 123 ILE A CA 1
ATOM 896 C C . ILE A 1 123 ? 3.891 15.381 -12.179 1.00 81.38 123 ILE A C 1
ATOM 898 O O . ILE A 1 123 ? 4.915 15.340 -11.504 1.00 81.38 123 ILE A O 1
ATOM 902 N N . GLY A 1 124 ? 3.887 15.119 -13.485 1.00 76.69 124 GLY A N 1
ATOM 903 C CA . GLY A 1 124 ? 5.076 14.727 -14.235 1.00 76.69 124 GLY A CA 1
ATOM 904 C C . GLY A 1 124 ? 5.164 15.418 -15.590 1.00 76.69 124 GLY A C 1
ATOM 905 O O . GLY A 1 124 ? 4.270 16.158 -15.999 1.00 76.69 124 GLY A O 1
ATOM 906 N N . LYS A 1 125 ? 6.259 15.186 -16.315 1.00 77.75 125 LYS A N 1
ATOM 907 C CA . LYS A 1 125 ? 6.401 15.644 -17.704 1.00 77.75 125 LYS A CA 1
ATOM 908 C C . LYS A 1 125 ? 5.983 14.530 -18.653 1.00 77.75 125 LYS A C 1
ATOM 910 O O . LYS A 1 125 ? 6.431 13.396 -18.517 1.00 77.75 125 LYS A O 1
ATOM 915 N N . ASN A 1 126 ? 5.150 14.852 -19.638 1.00 72.19 126 ASN A N 1
ATOM 916 C CA . ASN A 1 126 ? 4.826 13.914 -20.709 1.00 72.19 126 ASN A CA 1
ATOM 917 C C . ASN A 1 126 ? 5.998 13.770 -21.705 1.00 72.19 126 ASN A C 1
ATOM 919 O O . ASN A 1 126 ? 6.990 14.495 -21.632 1.00 72.19 126 ASN A O 1
ATOM 923 N N . LYS A 1 127 ? 5.857 12.882 -22.701 1.00 68.50 127 LYS A N 1
ATOM 924 C CA . LYS A 1 127 ? 6.863 12.688 -23.769 1.00 68.50 127 LYS A CA 1
ATOM 925 C C . LYS A 1 127 ? 7.190 13.964 -24.568 1.00 68.50 127 LYS A C 1
ATOM 927 O O . LYS A 1 127 ? 8.246 14.038 -25.178 1.00 68.50 127 LYS A O 1
ATOM 932 N N . ALA A 1 128 ? 6.310 14.968 -24.547 1.00 76.81 128 ALA A N 1
ATOM 933 C CA . ALA A 1 128 ? 6.514 16.279 -25.168 1.00 76.81 128 ALA A CA 1
ATOM 934 C C . ALA A 1 128 ? 7.090 17.333 -24.194 1.00 76.81 128 ALA A C 1
ATOM 936 O O . ALA A 1 128 ? 7.075 18.524 -24.496 1.00 76.81 128 ALA A O 1
ATOM 937 N N . GLY A 1 129 ? 7.544 16.922 -23.004 1.00 75.75 129 GLY A N 1
ATOM 938 C CA . GLY A 1 129 ? 8.139 17.790 -21.985 1.00 75.75 129 GLY A CA 1
ATOM 939 C C . GLY A 1 129 ? 7.151 18.684 -21.228 1.00 75.75 129 GLY A C 1
ATOM 940 O O . GLY A 1 129 ? 7.577 19.462 -20.374 1.00 75.75 129 GLY A O 1
ATOM 941 N N . LYS A 1 130 ? 5.845 18.584 -21.507 1.00 81.06 130 LYS A N 1
ATOM 942 C CA . LYS A 1 130 ? 4.807 19.390 -20.854 1.00 81.06 130 LYS A CA 1
ATOM 943 C C . LYS A 1 130 ? 4.415 18.772 -19.519 1.00 81.06 130 LYS A C 1
ATOM 945 O O . LYS A 1 130 ? 4.124 17.576 -19.454 1.00 81.06 130 LYS A O 1
ATOM 950 N N . THR A 1 131 ? 4.359 19.604 -18.485 1.00 83.31 131 THR A N 1
ATOM 951 C CA . THR A 1 131 ? 3.850 19.225 -17.167 1.00 83.31 131 THR A CA 1
ATOM 952 C C . THR A 1 131 ? 2.372 18.855 -17.269 1.00 83.31 131 THR A C 1
ATOM 954 O O . THR A 1 131 ? 1.565 19.635 -17.778 1.00 83.31 131 THR A O 1
ATOM 957 N N . ARG A 1 132 ? 2.014 17.656 -16.819 1.00 84.19 132 ARG A N 1
ATOM 958 C CA . ARG A 1 132 ? 0.644 17.144 -16.799 1.00 84.19 132 ARG A CA 1
ATOM 959 C C . ARG A 1 132 ? 0.470 16.217 -15.598 1.00 84.19 132 ARG A C 1
ATOM 961 O O . ARG A 1 132 ? 1.437 15.639 -15.113 1.00 84.19 132 ARG A O 1
ATOM 968 N N . LEU A 1 133 ? -0.773 16.067 -15.156 1.00 85.50 133 LEU A N 1
ATOM 969 C CA . LEU A 1 133 ? -1.168 14.993 -14.257 1.00 85.50 133 LEU A CA 1
ATOM 970 C C . LEU A 1 133 ? -1.050 13.646 -14.991 1.00 85.50 133 LEU A C 1
ATOM 972 O O . LEU A 1 133 ? -1.673 13.454 -16.041 1.00 85.50 133 LEU A O 1
ATOM 976 N N . ILE A 1 134 ? -0.216 12.751 -14.472 1.00 86.81 134 ILE A N 1
ATOM 977 C CA . ILE A 1 134 ? 0.018 11.411 -15.006 1.00 86.81 134 ILE A CA 1
ATOM 978 C C . ILE A 1 134 ? -0.539 10.415 -13.985 1.00 86.81 134 ILE A C 1
ATOM 980 O O . ILE A 1 134 ? -0.081 10.427 -12.842 1.00 86.81 134 ILE A O 1
ATOM 984 N N . PRO A 1 135 ? -1.531 9.591 -14.357 1.00 89.88 135 PRO A N 1
ATOM 985 C CA . PRO A 1 135 ? -2.043 8.568 -13.459 1.00 89.88 135 PRO A CA 1
ATOM 986 C C . PRO A 1 135 ? -1.012 7.452 -13.277 1.00 89.88 135 PRO A C 1
ATOM 988 O O . PRO A 1 135 ? -0.354 7.054 -14.243 1.00 89.88 135 PRO A O 1
ATOM 991 N N . SER A 1 136 ? -0.931 6.922 -12.063 1.00 91.69 136 SER A N 1
ATOM 992 C CA . SER A 1 136 ? -0.248 5.663 -11.776 1.00 91.69 136 SER A CA 1
ATOM 993 C C . SER A 1 136 ? -1.279 4.543 -11.792 1.00 91.69 136 SER A C 1
ATOM 995 O O . SER A 1 136 ? -2.386 4.691 -11.267 1.00 91.69 136 SER A O 1
ATOM 997 N N . LEU A 1 137 ? -0.940 3.426 -12.428 1.00 94.06 137 LEU A N 1
ATOM 998 C CA . LEU A 1 137 ? -1.831 2.275 -12.534 1.00 94.06 137 LEU A CA 1
ATOM 999 C C . LEU A 1 137 ? -1.467 1.237 -11.477 1.00 94.06 137 LEU A C 1
ATOM 1001 O O . LEU A 1 137 ? -0.295 1.046 -11.160 1.00 94.06 137 LEU A O 1
ATOM 1005 N N . PHE A 1 138 ? -2.483 0.565 -10.942 1.00 95.50 138 PHE A N 1
ATOM 1006 C CA . PHE A 1 138 ? -2.311 -0.420 -9.886 1.00 95.50 138 PHE A CA 1
ATOM 1007 C C . PHE A 1 138 ? -3.066 -1.709 -10.179 1.00 95.50 138 PHE A C 1
ATOM 1009 O O . PHE A 1 138 ? -4.178 -1.688 -10.715 1.00 95.50 138 PHE A O 1
ATOM 1016 N N . ALA A 1 139 ? -2.495 -2.830 -9.752 1.00 96.38 139 ALA A N 1
ATOM 1017 C CA . ALA A 1 139 ? -3.127 -4.141 -9.817 1.00 96.38 139 ALA A CA 1
ATOM 1018 C C . ALA A 1 139 ? -2.945 -4.893 -8.487 1.00 96.38 139 ALA A C 1
ATOM 1020 O O . ALA A 1 139 ? -2.011 -4.601 -7.736 1.00 96.38 139 ALA A O 1
ATOM 1021 N N . PRO A 1 140 ? -3.831 -5.856 -8.166 1.00 96.56 140 PRO A N 1
ATOM 1022 C CA . PRO A 1 140 ? -3.733 -6.649 -6.946 1.00 96.56 140 PRO A CA 1
ATOM 1023 C C . PRO A 1 140 ? -2.682 -7.745 -7.134 1.00 96.56 140 PRO A C 1
ATOM 1025 O O . PRO A 1 140 ? -3.013 -8.914 -7.308 1.00 96.56 140 PRO A O 1
ATOM 1028 N N . THR A 1 141 ? -1.409 -7.369 -7.166 1.00 96.19 141 THR A N 1
ATOM 1029 C CA . THR A 1 141 ? -0.284 -8.289 -7.404 1.00 96.19 141 THR A CA 1
ATOM 1030 C C . THR A 1 141 ? 0.598 -8.479 -6.171 1.00 96.19 141 THR A C 1
ATOM 1032 O O . THR A 1 141 ? 1.570 -9.237 -6.205 1.00 96.19 141 THR A O 1
ATOM 1035 N N . SER A 1 142 ? 0.213 -7.859 -5.053 1.00 97.25 142 SER A N 1
ATOM 1036 C CA . SER A 1 142 ? 0.893 -7.973 -3.767 1.00 97.25 142 SER A CA 1
ATOM 1037 C C . SER A 1 142 ? -0.064 -8.294 -2.628 1.00 97.25 142 SER A C 1
ATOM 1039 O O . SER A 1 142 ? -1.285 -8.215 -2.764 1.00 97.25 142 SER A O 1
ATOM 1041 N N . PHE A 1 143 ? 0.502 -8.686 -1.490 1.00 97.00 143 PHE A N 1
ATOM 1042 C CA . PHE A 1 143 ? -0.229 -9.121 -0.309 1.00 97.00 143 PHE A CA 1
ATOM 1043 C C . PHE A 1 143 ? 0.363 -8.495 0.951 1.00 97.00 143 PHE A C 1
ATOM 1045 O O . PHE A 1 143 ? 1.585 -8.443 1.115 1.00 97.00 143 PHE A O 1
ATOM 1052 N N . SER A 1 144 ? -0.494 -8.051 1.866 1.00 97.75 144 SER A N 1
ATOM 1053 C CA . SER A 1 144 ? -0.066 -7.613 3.192 1.00 97.75 144 SER A CA 1
ATOM 1054 C C . SER A 1 144 ? 0.279 -8.822 4.061 1.00 97.75 144 SER A C 1
ATOM 1056 O O . SER A 1 144 ? -0.468 -9.797 4.138 1.00 97.75 144 SER A O 1
ATOM 1058 N N . LEU A 1 145 ? 1.417 -8.784 4.748 1.00 97.62 145 LEU A N 1
ATOM 1059 C CA . LEU A 1 145 ? 1.836 -9.860 5.635 1.00 97.62 145 LEU A CA 1
ATOM 1060 C C . LEU A 1 145 ? 1.018 -9.815 6.936 1.00 97.62 145 LEU A C 1
ATOM 1062 O O . LEU A 1 145 ? 0.952 -8.766 7.582 1.00 97.62 145 LEU A O 1
ATOM 1066 N N . PRO A 1 146 ? 0.429 -10.941 7.383 1.00 95.69 146 PRO A N 1
ATOM 1067 C CA . PRO A 1 146 ? -0.395 -10.999 8.590 1.00 95.69 146 PRO A CA 1
ATOM 1068 C C . PRO A 1 146 ? 0.457 -11.039 9.871 1.00 95.69 146 PRO A C 1
ATOM 1070 O O . PRO A 1 146 ? 0.248 -11.881 10.742 1.00 95.69 146 PRO A O 1
ATOM 1073 N N . VAL A 1 147 ? 1.435 -10.137 9.991 1.00 94.25 147 VAL A N 1
ATOM 1074 C CA . VAL A 1 147 ? 2.287 -10.001 11.177 1.00 94.25 147 VAL A CA 1
ATOM 1075 C C . VAL A 1 147 ? 1.548 -9.159 12.225 1.00 94.25 147 VAL A C 1
ATOM 1077 O O . VAL A 1 147 ? 1.193 -8.010 11.946 1.00 94.25 147 VAL A O 1
ATOM 1080 N N . PRO A 1 148 ? 1.289 -9.690 13.435 1.00 91.25 148 PRO A N 1
ATOM 1081 C CA . PRO A 1 148 ? 0.679 -8.912 14.506 1.00 91.25 148 PRO A CA 1
ATOM 1082 C C . PRO A 1 148 ? 1.588 -7.763 14.951 1.00 91.25 148 PRO A C 1
ATOM 1084 O O . PRO A 1 148 ? 2.770 -7.961 15.216 1.00 91.25 148 PRO A O 1
ATOM 1087 N N . THR A 1 149 ? 1.016 -6.573 15.114 1.00 92.44 149 THR A N 1
ATOM 1088 C CA . THR A 1 149 ? 1.706 -5.376 15.629 1.00 92.44 149 THR A CA 1
ATOM 1089 C C . THR A 1 149 ? 1.381 -5.099 17.104 1.00 92.44 149 THR A C 1
ATOM 1091 O O . THR A 1 149 ? 1.486 -3.975 17.583 1.00 92.44 149 THR A O 1
ATOM 1094 N N . GLY A 1 150 ? 0.934 -6.120 17.840 1.00 94.62 150 GLY A N 1
ATOM 1095 C CA . GLY A 1 150 ? 0.504 -6.017 19.234 1.00 94.62 150 GLY A CA 1
ATOM 1096 C C . GLY A 1 150 ? -0.579 -7.040 19.566 1.00 94.62 150 GLY A C 1
ATOM 1097 O O . GLY A 1 150 ? -0.631 -8.118 18.968 1.00 94.62 150 GLY A O 1
ATOM 1098 N N . LYS A 1 151 ? -1.467 -6.700 20.510 1.00 96.25 151 LYS A N 1
ATOM 1099 C CA . LYS A 1 151 ? -2.635 -7.542 20.813 1.00 96.25 151 LYS A CA 1
ATOM 1100 C C . LYS A 1 151 ? -3.510 -7.671 19.555 1.00 96.25 151 LYS A C 1
ATOM 1102 O O . LYS A 1 151 ? -3.717 -6.660 18.880 1.00 96.25 151 LYS A O 1
ATOM 1107 N N . PRO A 1 152 ? -4.026 -8.868 19.222 1.00 95.38 152 PRO A N 1
ATOM 1108 C CA . PRO A 1 152 ? -4.833 -9.045 18.021 1.00 95.38 152 PRO A CA 1
ATOM 1109 C C . PRO A 1 152 ? -6.061 -8.128 18.013 1.00 95.38 152 PRO A C 1
ATOM 1111 O O . PRO A 1 152 ? -6.908 -8.202 18.901 1.00 95.38 152 PRO A O 1
ATOM 1114 N N . VAL A 1 153 ? -6.157 -7.285 16.987 1.00 96.56 153 VAL A N 1
ATOM 1115 C CA . VAL A 1 153 ? -7.363 -6.526 16.635 1.00 96.56 153 VAL A CA 1
ATOM 1116 C C . VAL A 1 153 ? -7.866 -7.117 15.330 1.00 96.56 153 VAL A C 1
ATOM 1118 O O . VAL A 1 153 ? -7.083 -7.265 14.395 1.00 96.56 153 VAL A O 1
ATOM 1121 N N . MET A 1 154 ? -9.139 -7.499 15.277 1.00 96.94 154 MET A N 1
ATOM 1122 C CA . MET A 1 154 ? -9.700 -8.243 14.150 1.00 96.94 154 MET A CA 1
ATOM 1123 C C . MET A 1 154 ? -10.658 -7.375 13.341 1.00 96.94 154 MET A C 1
ATOM 1125 O O . MET A 1 154 ? -11.483 -6.663 13.906 1.00 96.94 154 MET A O 1
ATOM 1129 N N . VAL A 1 155 ? -10.591 -7.499 12.019 1.00 97.31 155 VAL A N 1
ATOM 1130 C CA . VAL A 1 155 ? -11.490 -6.836 11.073 1.00 97.31 155 VAL A CA 1
ATOM 1131 C C . VAL A 1 155 ? -12.377 -7.882 10.405 1.00 97.31 155 VAL A C 1
ATOM 1133 O O . VAL A 1 155 ? -11.903 -8.909 9.899 1.00 97.31 155 VAL A O 1
ATOM 1136 N N . GLY A 1 156 ? -13.687 -7.634 10.426 1.00 97.44 156 GLY A N 1
ATOM 1137 C CA . GLY A 1 156 ? -14.703 -8.484 9.808 1.00 97.44 156 GLY A CA 1
ATOM 1138 C C . GLY A 1 156 ? -14.579 -8.525 8.285 1.00 97.44 156 GLY A C 1
ATOM 1139 O O . GLY A 1 156 ? -14.280 -7.510 7.667 1.00 97.44 156 GLY A O 1
ATOM 1140 N N . GLY A 1 157 ? -14.801 -9.694 7.684 1.00 95.19 157 GLY A N 1
ATOM 1141 C CA . GLY A 1 157 ? -14.962 -9.823 6.231 1.00 95.19 157 GLY A CA 1
ATOM 1142 C C . GLY A 1 157 ? -16.436 -9.705 5.804 1.00 95.19 157 GLY A C 1
ATOM 1143 O O . GLY A 1 157 ? -17.301 -9.584 6.676 1.00 95.19 157 GLY A O 1
ATOM 1144 N N . PRO A 1 158 ? -16.741 -9.805 4.497 1.00 97.19 158 PRO A N 1
ATOM 1145 C CA . PRO A 1 158 ? -15.795 -9.981 3.389 1.00 97.19 158 PRO A CA 1
ATOM 1146 C C . PRO A 1 158 ? -14.963 -8.719 3.121 1.00 97.19 158 PRO A C 1
ATOM 1148 O O . PRO A 1 158 ? -15.319 -7.629 3.573 1.00 97.19 158 PRO A O 1
ATOM 1151 N N . TYR A 1 159 ? -13.849 -8.887 2.403 1.00 97.62 159 TYR A N 1
ATOM 1152 C CA . TYR A 1 159 ? -12.938 -7.802 2.033 1.00 97.62 159 TYR A CA 1
ATOM 1153 C C . TYR A 1 159 ? -13.111 -7.487 0.552 1.00 97.62 159 TYR A C 1
ATOM 1155 O O . TYR A 1 159 ? -12.714 -8.265 -0.314 1.00 97.62 159 TYR A O 1
ATOM 1163 N N . VAL A 1 160 ? -13.786 -6.382 0.271 1.00 97.00 160 VAL A N 1
ATOM 1164 C CA . VAL A 1 160 ? -14.212 -5.989 -1.074 1.00 97.00 160 VAL A CA 1
ATOM 1165 C C . VAL A 1 160 ? -13.450 -4.742 -1.519 1.00 97.00 160 VAL A C 1
ATOM 1167 O O . VAL A 1 160 ? -13.017 -3.976 -0.656 1.00 97.00 160 VAL A O 1
ATOM 1170 N N . PRO A 1 161 ? -13.291 -4.510 -2.834 1.00 96.69 161 PRO A N 1
ATOM 1171 C CA . PRO A 1 161 ? -12.856 -3.216 -3.348 1.00 96.69 161 PRO A CA 1
ATOM 1172 C C . PRO A 1 161 ? -13.705 -2.075 -2.782 1.00 96.69 161 PRO A C 1
ATOM 1174 O O . PRO A 1 161 ? -14.936 -2.128 -2.862 1.00 96.69 161 PRO A O 1
ATOM 1177 N N . ASP A 1 162 ? -13.064 -1.038 -2.253 1.00 95.62 162 ASP A N 1
ATOM 1178 C CA . ASP A 1 162 ? -13.737 0.168 -1.787 1.00 95.62 162 ASP A CA 1
ATOM 1179 C C . ASP A 1 162 ? -13.495 1.344 -2.734 1.00 95.62 162 ASP A C 1
ATOM 1181 O O . ASP A 1 162 ? -12.555 2.127 -2.597 1.00 95.62 162 ASP A O 1
ATOM 1185 N N . TRP A 1 163 ? -14.398 1.487 -3.700 1.00 92.25 163 TRP A N 1
ATOM 1186 C CA . TRP A 1 163 ? -14.399 2.621 -4.620 1.00 92.25 163 TRP A CA 1
ATOM 1187 C C . TRP A 1 163 ? -14.700 3.955 -3.928 1.00 92.25 163 TRP A C 1
ATOM 1189 O O . TRP A 1 163 ? -14.249 4.993 -4.404 1.00 92.25 163 TRP A O 1
ATOM 1199 N N . GLY A 1 164 ? -15.454 3.940 -2.822 1.00 90.25 164 GLY A N 1
ATOM 1200 C CA . GLY A 1 164 ? -15.746 5.146 -2.047 1.00 90.25 164 GLY A CA 1
ATOM 1201 C C . GLY A 1 164 ? -14.494 5.655 -1.345 1.00 90.25 164 GLY A C 1
ATOM 1202 O O . GLY A 1 164 ? -14.151 6.825 -1.493 1.00 90.25 164 GLY A O 1
ATOM 1203 N N . GLY A 1 165 ? -13.775 4.749 -0.675 1.00 87.81 165 GLY A N 1
ATOM 1204 C CA . GLY A 1 165 ? -12.453 5.022 -0.115 1.00 87.81 165 GLY A CA 1
ATOM 1205 C C . GLY A 1 165 ? -11.483 5.534 -1.179 1.00 87.81 165 GLY A C 1
ATOM 1206 O O . GLY A 1 165 ? -10.933 6.617 -1.027 1.00 87.81 165 GLY A O 1
ATOM 1207 N N . MET A 1 166 ? -11.351 4.831 -2.309 1.00 86.81 166 MET A N 1
ATOM 1208 C CA . MET A 1 166 ? -10.491 5.277 -3.417 1.00 86.81 166 MET A CA 1
ATOM 1209 C C . MET A 1 166 ? -10.778 6.725 -3.849 1.00 86.81 166 MET A C 1
ATOM 1211 O O . MET A 1 166 ? -9.851 7.508 -4.024 1.00 86.81 166 MET A O 1
ATOM 1215 N N . LEU A 1 167 ? -12.050 7.090 -4.043 1.00 86.69 167 LEU A N 1
ATOM 1216 C CA . LEU A 1 167 ? -12.413 8.452 -4.445 1.00 86.69 167 LEU A CA 1
ATOM 1217 C C . LEU A 1 167 ? -12.085 9.486 -3.364 1.00 86.69 167 LEU A C 1
ATOM 1219 O O . LEU A 1 167 ? -11.697 10.598 -3.710 1.00 86.69 167 LEU A O 1
ATOM 1223 N N . ALA A 1 168 ? -12.229 9.127 -2.087 1.00 83.75 168 ALA A N 1
ATOM 1224 C CA . ALA A 1 168 ? -11.861 9.994 -0.974 1.00 83.75 168 ALA A CA 1
ATOM 1225 C C . ALA A 1 168 ? -10.344 10.238 -0.915 1.00 83.75 168 ALA A C 1
ATOM 1227 O O . ALA A 1 168 ? -9.934 11.370 -0.699 1.00 83.75 168 ALA A O 1
ATOM 1228 N N . GLY A 1 169 ? -9.523 9.220 -1.193 1.00 76.75 169 GLY A N 1
ATOM 1229 C CA . GLY A 1 169 ? -8.060 9.354 -1.234 1.00 76.75 169 GLY A CA 1
ATOM 1230 C C . GLY A 1 169 ? -7.521 10.169 -2.420 1.00 76.75 169 GLY A C 1
ATOM 1231 O O . GLY A 1 169 ? -6.378 10.615 -2.390 1.00 76.75 169 GLY A O 1
ATOM 1232 N N . LEU A 1 170 ? -8.326 10.375 -3.468 1.00 73.75 170 LEU A N 1
ATOM 1233 C CA . LEU A 1 170 ? -7.978 11.204 -4.632 1.00 73.75 170 LEU A CA 1
ATOM 1234 C C . LEU A 1 170 ? -8.369 12.687 -4.481 1.00 73.75 170 LEU A C 1
ATOM 1236 O O . LEU A 1 170 ? -8.006 13.481 -5.355 1.00 73.75 170 LEU A O 1
ATOM 1240 N N . ALA A 1 171 ? -9.155 13.036 -3.457 1.00 58.62 171 ALA A N 1
ATOM 1241 C CA . ALA A 1 171 ? -9.738 14.365 -3.252 1.00 58.62 171 ALA A CA 1
ATOM 1242 C C . ALA A 1 171 ? -8.846 15.261 -2.382 1.00 58.62 171 ALA A C 1
ATOM 1244 O O . ALA A 1 171 ? -8.515 16.374 -2.856 1.00 58.62 171 ALA A O 1
#